Protein AF-A0A9D0YYZ0-F1 (afdb_monomer_lite)

Sequence (118 aa):
MPKSRKKSHVDGLGRFNAIRPAVNVLYSLLWEKVYADYENAILSTLGSFSFDKTNVEPEHAACNAVMGKYMAELYTGTLDIDEMLPTIQEELRVAGYETVMAEAQAQLDAYLAAEAAD

pLDDT: mean 85.6, std 16.47, range [36.03, 98.56]

Secondary structure (DSSP, 8-state):
-------HHHHHHHHHHHHHHHHHHHHHHHHHHHHHHHHT----TTTT----GGGGHHHHHHHHHHHHHHHHHHHHT-S-HHHHHHHHHHHHHHTTHHHHHHHHHHHHHHHHHHHTT-

Structure (mmCIF, N/CA/C/O backbone):
data_AF-A0A9D0YYZ0-F1
#
_entry.id   AF-A0A9D0YYZ0-F1
#
loop_
_atom_site.group_PDB
_atom_site.id
_atom_site.type_symbol
_atom_site.label_atom_id
_atom_site.label_alt_id
_atom_site.label_comp_id
_atom_site.label_asym_id
_atom_site.label_entity_id
_atom_site.label_seq_id
_atom_site.pdbx_PDB_ins_code
_atom_site.Cartn_x
_atom_site.Cartn_y
_atom_site.Cartn_z
_atom_site.occupancy
_atom_site.B_iso_or_equiv
_atom_site.auth_seq_id
_atom_site.auth_comp_id
_atom_site.auth_asym_id
_atom_site.auth_atom_id
_atom_site.pdbx_PDB_model_num
ATOM 1 N N . MET A 1 1 ? 74.240 -20.979 17.192 1.00 37.22 1 MET A N 1
ATOM 2 C CA . MET A 1 1 ? 73.032 -21.509 16.515 1.00 37.22 1 MET A CA 1
ATOM 3 C C . MET A 1 1 ? 72.009 -20.381 16.377 1.00 37.22 1 MET A C 1
ATOM 5 O O . MET A 1 1 ? 71.489 -19.951 17.403 1.00 37.22 1 MET A O 1
ATOM 9 N N . PRO A 1 2 ? 71.781 -19.811 15.179 1.00 36.03 2 PRO A N 1
ATOM 10 C CA . PRO A 1 2 ? 70.866 -18.687 15.010 1.00 36.03 2 PRO A CA 1
ATOM 11 C C . PRO A 1 2 ? 69.414 -19.157 14.839 1.00 36.03 2 PRO A C 1
ATOM 13 O O . PRO A 1 2 ? 69.133 -20.187 14.231 1.00 36.03 2 PRO A O 1
ATOM 16 N N . LYS A 1 3 ? 68.497 -18.375 15.414 1.00 46.62 3 LYS A N 1
ATOM 17 C CA . LYS A 1 3 ? 67.048 -18.595 15.466 1.00 46.62 3 LYS A CA 1
ATOM 18 C C . LYS A 1 3 ? 66.399 -18.235 14.120 1.00 46.62 3 LYS A C 1
ATOM 20 O O . LYS A 1 3 ? 66.388 -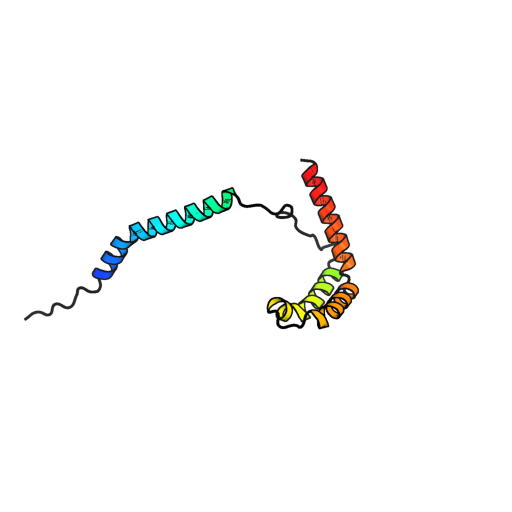17.062 13.757 1.00 46.62 3 LYS A O 1
ATOM 25 N N . SER A 1 4 ? 65.787 -19.187 13.413 1.00 45.97 4 SER A N 1
ATOM 26 C CA . SER A 1 4 ? 64.968 -18.922 12.217 1.00 45.97 4 SER A CA 1
ATOM 27 C C . SER A 1 4 ? 63.476 -18.896 12.569 1.00 45.97 4 SER A C 1
ATOM 29 O O . SER A 1 4 ? 62.738 -19.859 12.390 1.00 45.97 4 SER A O 1
ATOM 31 N N . ARG A 1 5 ? 62.999 -17.758 13.083 1.00 49.12 5 ARG A N 1
ATOM 32 C CA . ARG A 1 5 ? 61.568 -17.511 13.326 1.00 49.12 5 ARG A CA 1
ATOM 33 C C . ARG A 1 5 ? 61.117 -16.262 12.562 1.00 49.12 5 ARG A C 1
ATOM 35 O O . ARG A 1 5 ? 60.917 -15.235 13.189 1.00 49.12 5 ARG A O 1
ATOM 42 N N . LYS A 1 6 ? 60.998 -16.336 11.225 1.00 49.72 6 LYS A N 1
ATOM 43 C CA . LYS A 1 6 ? 60.303 -15.351 10.354 1.00 49.72 6 LYS A CA 1
ATOM 44 C C . LYS A 1 6 ? 59.923 -15.988 8.999 1.00 49.72 6 LYS A C 1
ATOM 46 O O . LYS A 1 6 ? 60.666 -15.846 8.038 1.00 49.72 6 LYS A O 1
ATOM 51 N N . LYS A 1 7 ? 58.797 -16.706 8.905 1.00 49.41 7 LYS A N 1
ATOM 52 C CA . LYS A 1 7 ? 58.203 -17.085 7.597 1.00 49.41 7 LYS A CA 1
ATOM 53 C C . LYS A 1 7 ? 56.681 -16.924 7.504 1.00 49.41 7 LYS A C 1
ATOM 55 O O . LYS A 1 7 ? 56.154 -16.847 6.409 1.00 49.41 7 LYS A O 1
ATOM 60 N N . SER A 1 8 ? 55.975 -16.744 8.619 1.00 52.50 8 SER A N 1
ATOM 61 C CA . SER A 1 8 ? 54.506 -16.722 8.606 1.00 52.50 8 SER A CA 1
ATOM 62 C C . SER A 1 8 ? 53.874 -15.473 7.977 1.00 52.50 8 SER A C 1
ATOM 64 O O . SER A 1 8 ? 52.756 -15.554 7.486 1.00 52.50 8 SER A O 1
ATOM 66 N N . HIS A 1 9 ? 54.556 -14.322 7.968 1.00 45.56 9 HIS A N 1
ATOM 67 C CA . HIS A 1 9 ? 53.962 -13.066 7.483 1.00 45.56 9 HIS A CA 1
ATOM 68 C C . HIS A 1 9 ? 53.957 -12.934 5.945 1.00 45.56 9 HIS A C 1
ATOM 70 O O . HIS A 1 9 ? 53.097 -12.261 5.392 1.00 45.56 9 HIS A O 1
ATOM 76 N N . VAL A 1 10 ? 54.881 -13.604 5.242 1.00 50.56 10 VAL A N 1
ATOM 77 C CA . VAL A 1 10 ? 54.993 -13.558 3.767 1.00 50.56 10 VAL A CA 1
ATOM 78 C C . VAL A 1 10 ? 54.230 -14.690 3.067 1.00 50.56 10 VAL A C 1
ATOM 80 O O . VAL A 1 10 ? 53.815 -14.532 1.920 1.00 50.56 10 VAL A O 1
ATOM 83 N N . ASP A 1 11 ? 53.966 -15.795 3.771 1.00 55.09 11 ASP A N 1
ATOM 84 C CA . ASP A 1 11 ? 53.236 -16.953 3.234 1.00 55.09 11 ASP A CA 1
ATOM 85 C C . ASP A 1 11 ? 51.744 -16.649 2.975 1.00 55.09 11 ASP A C 1
ATOM 87 O O . ASP A 1 11 ? 51.142 -17.197 2.049 1.00 55.09 11 ASP A O 1
ATOM 91 N N . GLY A 1 12 ? 51.141 -15.736 3.748 1.00 57.00 12 GLY A N 1
ATOM 92 C CA . GLY A 1 12 ? 49.745 -15.316 3.569 1.00 57.00 12 GLY A CA 1
ATOM 93 C C . GLY A 1 12 ? 49.515 -14.482 2.303 1.00 57.00 12 GLY A C 1
ATOM 94 O O . GLY A 1 12 ? 48.543 -14.706 1.583 1.00 57.00 12 GLY A O 1
ATOM 95 N N . LEU A 1 13 ? 50.444 -13.574 1.985 1.00 58.00 13 LEU A N 1
ATOM 96 C CA . LEU A 1 13 ? 50.362 -12.718 0.796 1.00 58.00 13 LEU A CA 1
ATOM 97 C C . LEU A 1 13 ? 50.543 -13.531 -0.497 1.00 58.00 13 LEU A C 1
ATOM 99 O O . LEU A 1 13 ? 49.862 -13.279 -1.489 1.00 58.00 13 LEU A O 1
ATOM 103 N N . GLY A 1 14 ? 51.413 -14.547 -0.469 1.00 68.50 14 GLY A N 1
ATOM 104 C CA . GLY A 1 14 ? 51.605 -15.481 -1.582 1.00 68.50 14 GLY A CA 1
ATOM 105 C C . GLY A 1 14 ? 50.364 -16.332 -1.864 1.00 68.50 14 GLY A C 1
ATOM 106 O O . GLY A 1 14 ? 49.961 -16.464 -3.018 1.00 68.50 14 GLY A O 1
ATOM 107 N N . ARG A 1 15 ? 49.700 -16.842 -0.815 1.00 60.97 15 ARG A N 1
ATOM 108 C CA . ARG A 1 15 ? 48.425 -17.572 -0.939 1.00 60.97 15 ARG A CA 1
ATOM 109 C C . ARG A 1 15 ? 47.287 -16.683 -1.443 1.00 60.97 15 ARG A C 1
ATOM 111 O O . ARG A 1 15 ? 46.530 -17.111 -2.307 1.00 60.97 15 ARG A O 1
ATOM 118 N N . PHE A 1 16 ? 47.201 -15.440 -0.970 1.00 62.47 16 PHE A N 1
ATOM 119 C CA . PHE A 1 16 ? 46.219 -14.471 -1.463 1.00 62.47 16 PHE A CA 1
ATOM 120 C C . PHE A 1 16 ? 46.448 -14.130 -2.943 1.00 62.47 16 PHE A C 1
ATOM 122 O O . PHE A 1 16 ? 45.511 -14.155 -3.736 1.00 62.47 16 PHE A O 1
ATOM 129 N N . ASN A 1 17 ? 47.700 -13.893 -3.349 1.00 66.31 17 ASN A N 1
ATOM 130 C CA . ASN A 1 17 ? 48.025 -13.577 -4.740 1.00 66.31 17 ASN A CA 1
ATOM 131 C C . ASN A 1 17 ? 47.812 -14.774 -5.688 1.00 66.31 17 ASN A C 1
ATOM 133 O O . ASN A 1 17 ? 47.471 -14.568 -6.848 1.00 66.31 17 ASN A O 1
ATOM 137 N N . ALA A 1 18 ? 47.963 -16.007 -5.190 1.00 72.88 18 ALA A N 1
ATOM 138 C CA . ALA A 1 18 ? 47.686 -17.234 -5.939 1.00 72.88 18 ALA A CA 1
ATOM 139 C C . ALA A 1 18 ? 46.183 -17.505 -6.134 1.00 72.88 18 ALA A C 1
ATOM 141 O O . ALA A 1 18 ? 45.790 -18.071 -7.148 1.00 72.88 18 ALA A O 1
ATOM 142 N N . ILE A 1 19 ? 45.340 -17.093 -5.182 1.00 71.56 19 ILE A N 1
ATOM 143 C CA . ILE A 1 19 ? 43.879 -17.281 -5.235 1.00 71.56 19 ILE A CA 1
ATOM 144 C C . ILE A 1 19 ? 43.181 -16.099 -5.939 1.00 71.56 19 ILE A C 1
ATOM 146 O O . ILE A 1 19 ? 42.084 -16.251 -6.472 1.00 71.56 19 ILE A O 1
ATOM 150 N N . ARG A 1 20 ? 43.834 -14.932 -6.020 1.00 69.75 20 ARG A N 1
ATOM 151 C CA . ARG A 1 20 ? 43.317 -13.713 -6.666 1.00 69.75 20 ARG A CA 1
ATOM 152 C C . ARG A 1 20 ? 42.774 -13.913 -8.097 1.00 69.75 20 ARG A C 1
ATOM 154 O O . ARG A 1 20 ? 41.703 -13.378 -8.370 1.00 69.75 20 ARG A O 1
ATOM 161 N N . PRO A 1 21 ? 43.411 -14.686 -8.998 1.00 78.00 21 PRO A N 1
ATOM 162 C CA . PRO A 1 21 ? 42.848 -14.961 -10.321 1.00 78.00 21 PRO A CA 1
ATOM 163 C C . PRO A 1 21 ? 41.525 -15.734 -10.249 1.00 78.00 21 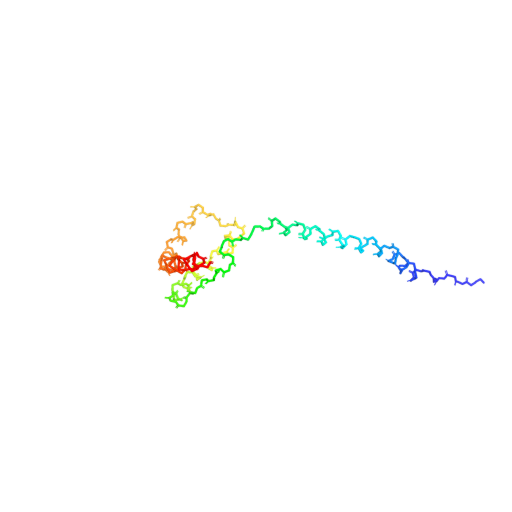PRO A C 1
ATOM 165 O O . PRO A 1 21 ? 40.576 -15.377 -10.936 1.00 78.00 21 PRO A O 1
ATOM 168 N N . ALA A 1 22 ? 41.435 -16.743 -9.377 1.00 75.94 22 ALA A N 1
ATOM 169 C CA . ALA A 1 22 ? 40.219 -17.536 -9.194 1.00 75.94 22 ALA A CA 1
ATOM 170 C C . ALA A 1 22 ? 39.078 -16.709 -8.580 1.00 75.94 22 ALA A C 1
ATOM 172 O O . ALA A 1 22 ? 37.927 -16.858 -8.977 1.00 75.94 22 ALA A O 1
ATOM 173 N N . VAL A 1 23 ? 39.397 -15.795 -7.659 1.00 74.06 23 VAL A N 1
ATOM 174 C CA . VAL A 1 23 ? 38.428 -14.844 -7.090 1.00 74.06 23 VAL A CA 1
ATOM 175 C C . VAL A 1 23 ? 37.925 -13.866 -8.153 1.00 74.06 23 VAL A C 1
ATOM 177 O O . VAL A 1 23 ? 36.725 -13.634 -8.229 1.00 74.06 23 VAL A O 1
ATOM 180 N N . ASN A 1 24 ? 38.798 -13.345 -9.020 1.00 76.00 24 ASN A N 1
ATOM 181 C CA . ASN A 1 24 ? 38.383 -12.465 -10.119 1.00 76.00 24 ASN A CA 1
ATOM 182 C C . ASN A 1 24 ? 37.472 -13.180 -11.129 1.00 76.00 24 ASN A C 1
ATOM 184 O O . ASN A 1 24 ? 36.503 -12.585 -11.590 1.00 76.00 24 ASN A O 1
ATOM 188 N N . VAL A 1 25 ? 37.752 -14.451 -11.434 1.00 80.31 25 VAL A N 1
ATOM 189 C CA . VAL A 1 25 ? 36.880 -15.289 -12.274 1.00 80.31 25 VAL A CA 1
ATOM 190 C C . VAL A 1 25 ? 35.543 -15.551 -11.580 1.00 80.31 25 VAL A C 1
ATOM 192 O O . VAL A 1 25 ? 34.501 -15.432 -12.208 1.00 80.31 25 VAL A O 1
ATOM 195 N N . LEU A 1 26 ? 35.533 -15.837 -10.274 1.00 78.69 26 LEU A N 1
ATOM 196 C CA . LEU A 1 26 ? 34.285 -15.995 -9.519 1.00 78.69 26 LEU A CA 1
ATOM 197 C C . LEU A 1 26 ? 33.441 -14.710 -9.540 1.00 78.69 26 LEU A C 1
ATOM 199 O O . LEU A 1 26 ? 32.228 -14.782 -9.720 1.00 78.69 26 LEU A O 1
ATOM 203 N N . TYR A 1 27 ? 34.075 -13.543 -9.394 1.00 74.81 27 TYR A N 1
ATOM 204 C CA . TYR A 1 27 ? 33.398 -12.254 -9.532 1.00 74.81 27 TYR A CA 1
ATOM 205 C C . TYR A 1 27 ? 32.858 -12.040 -10.950 1.00 74.81 27 TYR A C 1
ATOM 207 O O . TYR A 1 27 ? 31.730 -11.574 -11.077 1.00 74.81 27 TYR A O 1
ATOM 215 N N . SER A 1 28 ? 33.603 -12.387 -12.008 1.00 79.50 28 SER A N 1
ATOM 216 C CA . SER A 1 28 ? 33.099 -12.234 -13.383 1.00 79.50 28 SER A CA 1
ATOM 217 C C . SER A 1 28 ? 31.917 -13.162 -13.660 1.00 79.50 28 SER A C 1
ATOM 219 O O . SER A 1 28 ? 30.905 -12.696 -14.166 1.00 79.50 28 SER A O 1
ATOM 221 N N . LEU A 1 29 ? 31.992 -14.428 -13.236 1.00 84.69 29 LEU A N 1
ATOM 222 C CA . LEU A 1 29 ? 30.909 -15.408 -13.375 1.00 84.69 29 LEU A CA 1
ATOM 223 C C . LEU A 1 29 ? 29.652 -14.998 -12.597 1.00 84.69 29 LEU A C 1
ATOM 225 O O . LEU A 1 29 ? 28.533 -15.227 -13.054 1.00 84.69 29 LEU A O 1
ATOM 229 N N . LEU A 1 30 ? 29.820 -14.373 -11.426 1.00 88.00 30 LEU A N 1
ATOM 230 C CA . LEU A 1 30 ? 28.702 -13.814 -10.669 1.00 88.00 30 LEU A CA 1
ATOM 231 C C . LEU A 1 30 ? 28.000 -12.708 -11.466 1.00 88.00 30 LEU A C 1
ATOM 233 O O . LEU A 1 30 ? 26.775 -12.706 -11.546 1.00 88.00 30 LEU A O 1
ATOM 237 N N . TRP A 1 31 ? 28.761 -11.795 -12.073 1.00 86.00 31 TRP A N 1
ATOM 238 C CA . TRP A 1 31 ? 28.195 -10.716 -12.881 1.00 86.00 31 TRP A CA 1
ATOM 239 C C . TRP A 1 31 ? 27.581 -11.218 -14.187 1.00 86.00 31 TRP A C 1
ATOM 241 O O . TRP A 1 31 ? 26.496 -10.770 -14.534 1.00 86.00 31 TRP A O 1
ATOM 251 N N . GLU A 1 32 ? 28.206 -12.178 -14.870 1.00 89.56 32 GLU A N 1
ATOM 252 C CA . GLU A 1 32 ? 27.628 -12.846 -16.045 1.00 89.56 32 GLU A CA 1
ATOM 253 C C . GLU A 1 32 ? 26.264 -13.461 -15.717 1.00 89.56 32 GLU A C 1
ATOM 255 O O . GLU A 1 32 ? 25.311 -13.267 -16.468 1.00 89.56 32 GLU A O 1
ATOM 260 N N . LYS A 1 33 ? 26.138 -14.123 -14.559 1.00 86.25 33 LYS A N 1
ATOM 261 C CA . LYS A 1 33 ? 24.857 -14.668 -14.098 1.00 86.25 33 LYS A CA 1
ATOM 262 C C . LYS A 1 33 ? 23.823 -13.569 -13.826 1.00 86.25 33 LYS A C 1
ATOM 264 O O . LYS A 1 33 ? 22.692 -13.687 -14.276 1.00 86.25 33 LYS A O 1
ATOM 269 N N . VAL A 1 34 ? 24.209 -12.500 -13.126 1.00 86.50 34 VAL A N 1
ATOM 270 C CA . VAL A 1 34 ? 23.317 -11.360 -12.841 1.00 86.50 34 VAL A CA 1
ATOM 271 C C . VAL A 1 34 ? 22.822 -10.703 -14.135 1.00 86.50 34 VAL A C 1
ATOM 273 O O . VAL A 1 34 ? 21.641 -10.391 -14.242 1.00 86.50 34 VAL A O 1
ATOM 276 N N . TYR A 1 35 ? 23.695 -10.519 -15.129 1.00 86.62 35 TYR A N 1
ATOM 277 C CA . TYR A 1 35 ? 23.303 -9.946 -16.420 1.00 86.62 35 TYR A CA 1
ATOM 278 C C . TYR A 1 35 ? 22.425 -10.895 -17.241 1.00 86.62 35 TYR A C 1
ATOM 280 O O . TYR A 1 35 ? 21.458 -10.436 -17.843 1.00 86.62 35 TYR A O 1
ATOM 288 N N . ALA A 1 36 ? 22.702 -12.202 -17.218 1.00 88.38 36 ALA A N 1
ATOM 289 C CA . ALA A 1 36 ? 21.845 -13.202 -17.855 1.00 88.38 36 ALA A CA 1
ATOM 290 C C . ALA A 1 36 ? 20.437 -13.249 -17.226 1.00 88.38 36 ALA A C 1
ATOM 292 O O . ALA A 1 36 ? 19.447 -13.406 -17.941 1.00 88.38 36 ALA A O 1
ATOM 293 N N . AS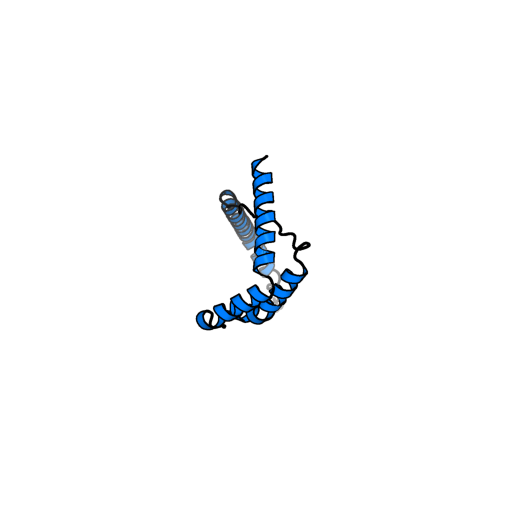P A 1 37 ? 20.327 -13.050 -15.907 1.00 84.44 37 ASP A N 1
ATOM 294 C CA . ASP A 1 37 ? 19.037 -12.957 -15.210 1.00 84.44 37 ASP A CA 1
ATOM 295 C C . ASP A 1 37 ? 18.246 -11.688 -15.628 1.00 84.44 37 ASP A C 1
ATOM 297 O O . ASP A 1 37 ? 17.014 -11.706 -15.613 1.00 84.44 37 ASP A O 1
ATOM 301 N N . TYR A 1 38 ? 18.913 -10.605 -16.069 1.00 85.62 38 TYR A N 1
ATOM 302 C CA . TYR A 1 38 ? 18.243 -9.391 -16.569 1.00 85.62 38 TYR A CA 1
ATOM 303 C C . TYR A 1 38 ? 17.654 -9.526 -17.971 1.00 85.62 38 TYR A C 1
ATOM 305 O O . TYR A 1 38 ? 16.645 -8.880 -18.249 1.00 85.62 38 TYR A O 1
ATOM 313 N N . GLU A 1 39 ? 18.234 -10.353 -18.847 1.00 85.12 39 GLU A N 1
ATOM 314 C CA . GLU A 1 39 ? 17.721 -10.528 -20.219 1.00 85.12 39 GLU A CA 1
ATOM 315 C C . GLU A 1 39 ? 16.261 -11.004 -20.238 1.00 85.12 39 GLU A C 1
ATOM 317 O O . GLU A 1 39 ? 15.514 -10.688 -21.160 1.00 85.12 39 GLU A O 1
ATOM 322 N N . ASN A 1 40 ? 15.848 -11.727 -19.195 1.00 82.25 40 ASN A N 1
ATOM 323 C CA . ASN A 1 40 ? 14.501 -12.273 -19.045 1.00 82.25 40 ASN A CA 1
ATOM 324 C C . ASN A 1 40 ? 13.721 -11.617 -17.895 1.00 82.25 40 ASN A C 1
ATOM 326 O O . ASN A 1 40 ? 12.682 -12.137 -17.481 1.00 82.25 40 ASN A O 1
ATOM 330 N N . ALA A 1 41 ? 14.219 -10.506 -17.345 1.00 84.62 41 ALA A N 1
ATOM 331 C CA . ALA A 1 41 ? 13.548 -9.821 -16.254 1.00 84.62 41 ALA A CA 1
ATOM 332 C C . ALA A 1 41 ? 12.226 -9.224 -16.747 1.00 84.62 41 ALA A C 1
ATOM 334 O O . ALA A 1 41 ? 12.188 -8.352 -17.614 1.00 84.62 41 ALA A O 1
ATOM 335 N N . ILE A 1 42 ? 11.128 -9.693 -16.162 1.00 84.81 42 ILE A N 1
ATOM 336 C CA . ILE A 1 42 ? 9.802 -9.144 -16.419 1.00 84.81 42 ILE A CA 1
ATOM 337 C C . ILE A 1 42 ? 9.626 -7.939 -15.500 1.00 84.81 42 ILE A C 1
ATOM 339 O O . ILE A 1 42 ? 9.566 -8.078 -14.277 1.00 84.81 42 ILE A O 1
ATOM 343 N N . LEU A 1 43 ? 9.548 -6.751 -16.094 1.00 83.69 43 LEU A N 1
ATOM 344 C CA . LEU A 1 43 ? 9.167 -5.545 -15.372 1.00 83.69 43 LEU A CA 1
ATOM 345 C C . LEU A 1 43 ? 7.668 -5.588 -15.071 1.00 83.69 43 LEU A C 1
ATOM 347 O O . LEU A 1 43 ? 6.858 -5.964 -15.918 1.00 83.69 43 LEU A O 1
ATOM 351 N N . SER A 1 44 ? 7.298 -5.190 -13.854 1.00 88.12 44 SER A N 1
ATOM 352 C CA . SER A 1 44 ? 5.892 -4.985 -13.509 1.00 88.12 44 SER A CA 1
ATOM 353 C C . SER A 1 44 ? 5.296 -3.907 -14.410 1.00 88.12 44 SER A C 1
ATOM 355 O O . SER A 1 44 ? 5.889 -2.839 -14.558 1.00 88.12 44 SER A O 1
ATOM 357 N N . THR A 1 45 ? 4.094 -4.148 -14.938 1.00 85.75 45 THR A N 1
ATOM 358 C CA . THR A 1 45 ? 3.325 -3.160 -15.715 1.00 85.75 45 THR A CA 1
ATOM 359 C C . THR A 1 45 ? 3.109 -1.858 -14.940 1.00 85.75 45 THR A C 1
ATOM 361 O O . THR A 1 45 ? 3.013 -0.794 -15.535 1.00 85.75 45 THR A O 1
ATOM 364 N N . LEU A 1 46 ? 3.076 -1.929 -13.606 1.00 88.69 46 LEU A N 1
ATOM 365 C CA . LEU A 1 46 ? 2.887 -0.777 -12.721 1.00 88.69 46 LEU A CA 1
ATOM 366 C C . LEU A 1 46 ? 4.187 -0.341 -12.032 1.00 88.69 46 LEU A C 1
ATOM 368 O O . LEU A 1 46 ? 4.145 0.368 -11.033 1.00 88.69 46 LEU A O 1
ATOM 372 N N . GLY A 1 47 ? 5.351 -0.782 -12.521 1.00 82.94 47 GLY A N 1
ATOM 373 C CA . GLY A 1 47 ? 6.641 -0.570 -11.853 1.00 82.94 47 GLY A CA 1
ATOM 374 C C . GLY A 1 47 ? 7.048 0.899 -11.680 1.00 82.94 47 GLY A C 1
ATOM 375 O O . GLY A 1 47 ? 7.838 1.200 -10.789 1.00 82.94 47 GLY A O 1
ATOM 376 N N . SER A 1 48 ? 6.498 1.802 -12.495 1.00 87.50 48 SER A N 1
ATOM 377 C CA . SER A 1 48 ? 6.746 3.249 -12.428 1.00 87.50 48 SER A CA 1
ATOM 378 C C . SER A 1 48 ? 5.571 4.051 -11.862 1.00 87.50 48 SER A C 1
ATOM 380 O O . SER A 1 48 ? 5.693 5.263 -11.687 1.00 87.50 48 SER A O 1
ATOM 382 N N . PHE A 1 49 ? 4.452 3.399 -11.542 1.00 94.25 49 PHE A N 1
ATOM 383 C CA . PHE A 1 49 ? 3.306 4.059 -10.929 1.00 94.25 49 PHE A CA 1
ATOM 384 C C . PHE A 1 49 ? 3.606 4.405 -9.464 1.00 94.25 49 PHE A C 1
ATOM 386 O O . PHE A 1 49 ? 4.091 3.573 -8.697 1.00 94.25 49 PHE A O 1
ATOM 393 N N . SER A 1 50 ? 3.271 5.631 -9.062 1.00 95.00 50 SER A N 1
ATOM 394 C CA . SER A 1 50 ? 3.336 6.083 -7.673 1.00 95.00 50 SER A CA 1
ATOM 395 C C . SER A 1 50 ? 2.013 6.728 -7.301 1.00 95.00 50 SER A C 1
ATOM 397 O O . SER A 1 50 ? 1.599 7.699 -7.927 1.00 95.00 50 SER A O 1
ATOM 399 N N . PHE A 1 51 ? 1.382 6.208 -6.255 1.00 96.31 51 PHE A N 1
ATOM 400 C CA . PHE A 1 51 ? 0.135 6.745 -5.733 1.00 96.31 51 PHE A CA 1
ATOM 401 C C . PHE A 1 51 ? 0.348 8.120 -5.080 1.00 96.31 51 PHE A C 1
ATOM 403 O O . PHE A 1 51 ? 1.198 8.262 -4.195 1.00 96.31 51 PHE A O 1
ATOM 410 N N . ASP A 1 52 ? -0.438 9.118 -5.486 1.00 97.69 52 ASP A N 1
ATOM 411 C CA . ASP A 1 52 ? -0.520 10.421 -4.828 1.00 97.69 52 ASP A CA 1
ATOM 412 C C . ASP A 1 52 ? -1.660 10.426 -3.805 1.00 97.69 52 ASP A C 1
ATOM 414 O O . ASP A 1 52 ? -2.841 10.541 -4.120 1.00 97.69 52 ASP A O 1
ATOM 418 N N . LYS A 1 53 ? -1.292 10.342 -2.535 1.00 96.88 53 LYS A N 1
ATOM 419 C CA . LYS A 1 53 ? -2.237 10.323 -1.417 1.00 96.88 53 LYS A CA 1
ATOM 420 C C . LYS A 1 53 ? -2.758 11.703 -1.005 1.00 96.88 53 LYS A C 1
ATOM 422 O O . LYS A 1 53 ? -3.562 11.764 -0.083 1.00 96.88 53 LYS A O 1
ATOM 427 N N . THR A 1 54 ? -2.337 12.798 -1.643 1.00 98.19 54 THR A N 1
ATOM 428 C CA . THR A 1 54 ? -2.667 14.171 -1.208 1.00 98.19 54 THR A CA 1
ATOM 429 C C . THR A 1 54 ? -4.176 14.395 -1.037 1.00 98.19 54 THR A C 1
ATOM 431 O O . THR A 1 54 ? -4.596 15.040 -0.076 1.00 98.19 54 THR A O 1
ATOM 434 N N . ASN A 1 55 ? -4.999 13.813 -1.917 1.00 97.81 55 ASN A N 1
ATOM 435 C CA . ASN A 1 55 ? -6.463 13.943 -1.884 1.00 97.81 55 ASN A CA 1
ATOM 436 C C . ASN A 1 55 ? -7.144 13.123 -0.776 1.00 97.81 55 ASN A C 1
ATOM 438 O O . ASN A 1 55 ? -8.296 13.390 -0.446 1.00 97.81 55 ASN A O 1
ATOM 442 N N . VAL A 1 56 ? -6.445 12.138 -0.210 1.00 98.38 56 VAL A N 1
ATOM 443 C CA . VAL A 1 56 ? -6.966 11.186 0.786 1.00 98.38 56 VAL A CA 1
ATOM 444 C C . VAL A 1 56 ? -6.035 11.059 1.994 1.00 98.38 56 VAL A C 1
ATOM 446 O O . VAL A 1 56 ? -5.997 10.031 2.668 1.00 98.38 56 VAL A O 1
ATOM 449 N N . GLU A 1 57 ? -5.222 12.085 2.262 1.00 98.25 57 GLU A N 1
ATOM 450 C CA . GLU A 1 57 ? -4.222 12.056 3.333 1.00 98.25 57 GLU A CA 1
ATOM 451 C C . GLU A 1 57 ? -4.842 11.746 4.715 1.00 98.25 57 GLU A C 1
ATOM 453 O O . GLU A 1 57 ? -4.244 10.947 5.443 1.00 98.25 57 GLU A O 1
ATOM 458 N N . PRO A 1 58 ? -6.026 12.283 5.094 1.00 98.44 58 PRO A N 1
ATOM 459 C CA . PRO A 1 58 ? -6.674 11.939 6.361 1.00 98.44 58 PRO A CA 1
ATOM 460 C C . PRO A 1 58 ? -7.042 10.452 6.476 1.00 98.44 58 PRO A C 1
ATOM 462 O O . PRO A 1 58 ? -6.700 9.810 7.472 1.00 98.44 58 PRO A O 1
ATOM 465 N N . GLU A 1 59 ? -7.701 9.891 5.463 1.00 98.56 59 GLU A N 1
ATOM 466 C CA . GLU A 1 59 ? -8.116 8.486 5.409 1.00 98.56 59 GLU A CA 1
ATOM 467 C C . GLU A 1 59 ? -6.898 7.562 5.353 1.00 98.56 59 GLU A C 1
ATOM 469 O O . GLU A 1 59 ? -6.820 6.565 6.072 1.00 98.56 59 GLU A O 1
ATOM 474 N N . HIS A 1 60 ? -5.890 7.924 4.560 1.00 98.31 60 HIS A N 1
ATOM 475 C CA . HIS A 1 60 ? -4.634 7.191 4.467 1.00 98.31 60 HIS A CA 1
ATOM 476 C C . HIS A 1 60 ? -3.886 7.173 5.811 1.00 98.31 60 HIS A C 1
ATOM 478 O O . HIS A 1 60 ? -3.374 6.130 6.229 1.00 98.31 60 HIS A O 1
ATOM 484 N N . ALA A 1 61 ? -3.837 8.299 6.529 1.00 98.38 61 ALA A N 1
ATOM 485 C CA . ALA A 1 61 ? -3.248 8.358 7.866 1.00 98.38 61 ALA A CA 1
ATOM 486 C C . ALA A 1 61 ? -4.021 7.489 8.873 1.00 98.38 61 ALA A C 1
ATOM 488 O O . ALA A 1 61 ? -3.400 6.764 9.656 1.00 98.38 61 ALA A O 1
ATOM 489 N N . ALA A 1 62 ? -5.357 7.507 8.828 1.00 98.50 62 ALA A N 1
ATOM 490 C CA . ALA A 1 62 ? -6.197 6.663 9.675 1.00 98.50 62 ALA A CA 1
ATOM 491 C C . ALA A 1 62 ? -6.000 5.164 9.376 1.00 98.50 62 ALA A C 1
ATOM 493 O O . ALA A 1 62 ? -5.809 4.372 10.302 1.00 98.50 62 ALA A O 1
ATOM 494 N N . CYS A 1 63 ? -5.950 4.776 8.099 1.00 98.38 63 CYS A N 1
ATOM 495 C CA . CYS A 1 63 ? -5.674 3.400 7.678 1.00 98.38 63 CYS A CA 1
ATOM 496 C C . CYS A 1 63 ? -4.286 2.930 8.139 1.00 98.38 63 CYS A C 1
ATOM 498 O O . CYS A 1 63 ? -4.144 1.813 8.639 1.00 98.38 63 CYS A O 1
ATOM 500 N N . ASN A 1 64 ? -3.266 3.790 8.048 1.00 97.94 64 ASN A N 1
ATOM 501 C CA . ASN A 1 64 ? -1.930 3.479 8.563 1.00 97.94 64 ASN A CA 1
ATOM 502 C C . ASN A 1 64 ? -1.918 3.275 10.079 1.00 97.94 64 ASN A C 1
ATOM 504 O O . ASN A 1 64 ? -1.218 2.390 10.568 1.00 97.94 64 ASN A O 1
ATOM 508 N N . ALA A 1 65 ? -2.701 4.054 10.829 1.00 98.44 65 ALA A N 1
ATOM 509 C CA . ALA A 1 65 ? -2.822 3.868 12.271 1.00 98.44 65 ALA A CA 1
ATOM 510 C C . ALA A 1 65 ? -3.466 2.516 12.624 1.00 98.44 65 ALA A C 1
ATOM 512 O O . ALA A 1 65 ? -3.011 1.860 13.560 1.00 98.44 65 ALA A O 1
ATOM 513 N N . VAL A 1 66 ? -4.477 2.074 11.864 1.00 98.12 66 VAL A N 1
ATOM 514 C CA . VAL A 1 66 ? -5.078 0.735 12.008 1.00 98.12 66 VAL A CA 1
ATOM 515 C C . VAL A 1 66 ? -4.050 -0.352 11.696 1.00 98.12 66 VAL A C 1
ATOM 517 O O . VAL A 1 66 ? -3.782 -1.197 12.549 1.00 98.12 66 VAL A O 1
ATOM 520 N N . MET A 1 67 ? -3.403 -0.300 10.526 1.00 97.38 67 MET A N 1
ATOM 521 C CA . MET A 1 67 ? -2.397 -1.298 10.138 1.00 97.38 67 MET A CA 1
ATOM 522 C C . MET A 1 67 ? -1.213 -1.349 11.103 1.00 97.38 67 MET A C 1
ATOM 524 O O . MET A 1 67 ? -0.684 -2.429 11.366 1.00 97.38 67 MET A O 1
ATOM 528 N N . GLY A 1 68 ? -0.828 -0.213 11.687 1.00 97.88 68 GLY A N 1
ATOM 529 C CA . GLY A 1 68 ? 0.231 -0.132 12.690 1.00 97.88 68 GLY A CA 1
ATOM 530 C C . GLY A 1 68 ? -0.019 -0.993 13.933 1.00 97.88 68 GLY A C 1
ATOM 531 O O . GLY A 1 68 ? 0.945 -1.434 14.554 1.00 97.88 68 GLY A O 1
ATOM 532 N N . LYS A 1 69 ? -1.282 -1.293 14.270 1.00 97.12 69 LYS A N 1
ATOM 533 C CA . LYS A 1 69 ? -1.632 -2.189 15.386 1.00 97.12 69 LYS A CA 1
ATOM 534 C C . LYS A 1 69 ? -1.301 -3.654 15.093 1.00 97.12 69 LYS A C 1
ATOM 536 O O . LYS A 1 69 ? -0.949 -4.381 16.011 1.00 97.12 69 LYS A O 1
ATOM 541 N N . TYR A 1 70 ? -1.421 -4.075 13.832 1.00 96.94 70 TYR A N 1
ATOM 542 C CA . TYR A 1 70 ? -1.407 -5.492 13.441 1.00 96.94 70 TYR A CA 1
ATOM 543 C C . TYR A 1 70 ? -0.182 -5.894 12.618 1.00 96.94 70 TYR A C 1
ATOM 545 O O . TYR A 1 70 ? 0.124 -7.080 12.508 1.00 96.94 70 TYR A O 1
ATOM 553 N N . MET A 1 71 ? 0.532 -4.928 12.030 1.00 95.31 71 MET A N 1
ATOM 554 C CA . MET A 1 71 ? 1.584 -5.194 11.044 1.00 95.31 71 MET A CA 1
ATOM 555 C C . MET A 1 71 ? 2.662 -6.150 11.545 1.00 95.31 71 MET A C 1
ATOM 557 O O . MET A 1 71 ? 3.053 -7.045 10.805 1.00 95.31 71 MET A O 1
ATOM 561 N N . ALA A 1 72 ? 3.140 -5.975 12.780 1.00 96.69 72 ALA A N 1
ATOM 562 C CA . ALA A 1 72 ? 4.201 -6.820 13.320 1.00 96.69 72 ALA A CA 1
ATOM 563 C C . ALA A 1 72 ? 3.795 -8.300 13.307 1.00 96.69 72 ALA A C 1
ATOM 565 O O . ALA A 1 72 ? 4.528 -9.128 12.776 1.00 96.69 72 ALA A O 1
ATOM 566 N N . GLU A 1 73 ? 2.604 -8.605 13.818 1.00 96.75 73 GLU A N 1
ATOM 567 C CA . GLU A 1 73 ? 2.117 -9.976 13.943 1.00 96.75 73 GLU A CA 1
ATOM 568 C C . GLU A 1 73 ? 1.682 -10.573 12.597 1.00 96.75 73 GLU A C 1
ATOM 570 O O . GLU A 1 73 ? 1.877 -11.769 12.369 1.00 96.75 73 GLU A O 1
ATOM 575 N N . LEU A 1 74 ? 1.157 -9.746 11.681 1.00 95.25 74 LEU A N 1
ATOM 576 C CA . LEU A 1 74 ? 0.870 -10.137 10.296 1.00 95.25 74 LEU A CA 1
ATOM 577 C C . LEU A 1 74 ? 2.152 -10.498 9.532 1.00 95.25 74 LEU A C 1
ATOM 579 O O . LEU A 1 74 ? 2.181 -11.505 8.829 1.00 95.25 74 LEU A O 1
ATOM 583 N N . TYR A 1 75 ? 3.227 -9.716 9.686 1.00 93.88 75 TYR A N 1
ATOM 584 C CA . TYR A 1 75 ? 4.501 -9.986 9.014 1.00 93.88 75 TYR A CA 1
ATOM 585 C C . TYR A 1 75 ? 5.204 -11.231 9.546 1.00 93.88 75 TYR A C 1
ATOM 587 O O . TYR A 1 75 ? 5.864 -11.935 8.782 1.00 93.88 75 TYR A O 1
ATOM 595 N N . THR A 1 76 ? 5.090 -11.503 10.845 1.00 96.38 76 THR A N 1
ATOM 596 C CA . THR A 1 76 ? 5.700 -12.687 11.462 1.00 96.38 76 THR A CA 1
ATOM 597 C C . THR A 1 76 ? 4.806 -13.921 11.411 1.00 96.38 76 THR A C 1
ATOM 599 O O . THR A 1 76 ? 5.273 -15.005 11.753 1.00 96.38 76 THR A O 1
ATOM 602 N N . GLY A 1 77 ? 3.544 -13.774 10.998 1.00 94.75 77 GLY A N 1
ATOM 603 C CA . GLY A 1 77 ? 2.557 -14.854 10.972 1.00 94.75 77 GLY A CA 1
ATOM 604 C C . GLY A 1 77 ? 2.171 -15.360 12.365 1.00 94.75 77 GLY A C 1
ATOM 605 O O . GLY A 1 77 ? 1.853 -16.535 12.519 1.00 94.75 77 GLY A O 1
ATOM 606 N N . THR A 1 78 ? 2.262 -14.510 13.391 1.00 95.75 78 THR A N 1
ATOM 607 C CA . THR A 1 78 ? 1.946 -14.874 14.787 1.00 95.75 78 THR A CA 1
ATOM 608 C C . THR A 1 78 ? 0.505 -14.559 15.182 1.00 95.75 78 THR A C 1
ATOM 610 O O . THR A 1 78 ? 0.046 -15.046 16.210 1.00 95.75 78 THR A O 1
ATOM 613 N N . LEU A 1 79 ? -0.186 -13.746 14.382 1.00 95.06 79 LEU A N 1
ATOM 614 C CA . LEU A 1 79 ? -1.611 -13.452 14.514 1.00 95.06 79 LEU A CA 1
ATOM 615 C C . LEU A 1 79 ? -2.431 -14.598 13.903 1.00 95.06 79 LEU A C 1
ATOM 617 O O . LEU A 1 79 ? -2.131 -15.029 12.788 1.00 95.06 79 LEU A O 1
ATOM 621 N N . ASP A 1 80 ? -3.491 -15.044 14.583 1.00 96.12 80 ASP A N 1
ATOM 622 C CA . ASP A 1 80 ? -4.506 -15.891 13.948 1.00 96.12 80 ASP A CA 1
ATOM 623 C C . ASP A 1 80 ? -5.308 -15.050 12.947 1.00 96.12 80 ASP A C 1
ATOM 625 O O . ASP A 1 80 ? -6.105 -14.182 13.316 1.00 96.12 80 ASP A O 1
ATOM 629 N N . ILE A 1 81 ? -5.043 -15.268 11.660 1.00 94.56 81 ILE A N 1
ATOM 630 C CA . ILE A 1 81 ? -5.652 -14.475 10.597 1.00 94.56 81 ILE A CA 1
ATOM 631 C C . ILE A 1 81 ? -7.136 -14.793 10.413 1.00 94.56 81 ILE A C 1
ATOM 633 O O . ILE A 1 81 ? -7.895 -13.883 10.084 1.00 94.56 81 ILE A O 1
ATOM 637 N N . ASP A 1 82 ? -7.567 -16.032 10.656 1.00 95.69 82 ASP A N 1
ATOM 638 C CA . ASP A 1 82 ? -8.957 -16.438 10.436 1.00 95.69 82 ASP A CA 1
ATOM 639 C C . ASP A 1 82 ? -9.878 -15.769 11.465 1.00 95.69 82 ASP A C 1
ATOM 641 O O . ASP A 1 82 ? -10.992 -15.352 11.135 1.00 95.69 82 ASP A O 1
ATOM 645 N N . GLU A 1 83 ? -9.391 -15.588 12.696 1.00 95.56 83 GLU A N 1
ATOM 646 C CA . GLU A 1 83 ? -10.115 -14.875 13.752 1.00 95.56 83 GLU A CA 1
ATOM 647 C C . GLU A 1 83 ? -10.067 -13.348 13.582 1.00 95.56 83 GLU A C 1
ATOM 649 O O . GLU A 1 83 ? -11.061 -12.653 13.816 1.00 95.56 83 GLU A O 1
ATOM 654 N N . MET A 1 84 ? -8.916 -12.802 13.179 1.00 96.06 84 MET A N 1
ATOM 655 C CA . MET A 1 84 ? -8.669 -11.358 13.251 1.00 96.06 84 MET A CA 1
ATOM 656 C C . MET A 1 84 ? -8.973 -10.596 11.962 1.00 96.06 84 MET A C 1
ATOM 658 O O . MET A 1 84 ? -9.263 -9.397 12.030 1.00 96.06 84 MET A O 1
ATOM 662 N N . LEU A 1 85 ? -8.954 -11.250 10.797 1.00 96.00 85 LEU A N 1
ATOM 663 C CA . LEU A 1 85 ? -9.191 -10.594 9.508 1.00 96.00 85 LEU A CA 1
ATOM 664 C C . LEU A 1 85 ? -10.519 -9.812 9.450 1.00 96.00 85 LEU A C 1
ATOM 666 O O . LEU A 1 85 ? -10.474 -8.666 8.997 1.00 96.00 85 LEU A O 1
ATOM 670 N N . PRO A 1 86 ? -11.669 -10.323 9.946 1.00 97.75 86 PRO A N 1
ATOM 671 C CA . PRO A 1 86 ? -12.921 -9.562 9.935 1.00 97.75 86 PRO A CA 1
ATOM 672 C C . PRO A 1 86 ? -12.838 -8.259 10.742 1.00 97.75 86 PRO A C 1
ATOM 674 O O . PRO A 1 86 ? -13.353 -7.226 10.318 1.00 97.75 86 PRO A O 1
ATOM 677 N N . THR A 1 87 ? -12.147 -8.291 11.885 1.00 97.50 87 THR A N 1
ATOM 678 C CA . THR A 1 87 ? -11.942 -7.113 12.740 1.00 97.50 87 THR A CA 1
ATOM 679 C C . THR A 1 87 ? -11.061 -6.082 12.042 1.00 97.50 87 THR A C 1
ATOM 681 O O . THR A 1 87 ? -11.411 -4.905 11.990 1.00 97.50 87 THR A O 1
ATOM 684 N N . ILE A 1 88 ? -9.947 -6.523 11.450 1.00 97.56 88 ILE A N 1
ATOM 685 C CA . ILE A 1 88 ? -9.017 -5.644 10.729 1.00 97.56 88 ILE A CA 1
ATOM 686 C C . ILE A 1 88 ? -9.720 -4.987 9.533 1.00 97.56 88 ILE A C 1
ATOM 688 O O . ILE A 1 88 ? -9.572 -3.785 9.319 1.00 97.56 88 ILE A O 1
ATOM 692 N N . GLN A 1 89 ? -10.512 -5.751 8.774 1.00 97.69 89 GLN A N 1
ATOM 693 C CA . GLN A 1 89 ? -11.274 -5.235 7.634 1.00 97.69 89 GLN A CA 1
ATOM 694 C C . GLN A 1 89 ? -12.285 -4.163 8.049 1.00 97.69 89 GLN A C 1
ATOM 696 O O . GLN A 1 89 ? -12.354 -3.122 7.397 1.00 97.69 89 GLN A O 1
ATOM 701 N N . GLU A 1 90 ? -13.033 -4.372 9.135 1.00 98.44 90 GLU A N 1
ATOM 702 C CA . GLU A 1 90 ? -13.988 -3.366 9.608 1.00 98.44 90 GLU A CA 1
ATOM 703 C C . GLU A 1 90 ? -13.283 -2.110 10.134 1.00 98.44 90 GLU A C 1
ATOM 705 O O . GLU A 1 90 ? -13.700 -0.998 9.807 1.00 98.44 90 GLU A O 1
ATOM 710 N N . GLU A 1 91 ? -12.180 -2.252 10.878 1.00 98.50 91 GLU A N 1
ATOM 711 C CA . GLU A 1 91 ? -11.388 -1.097 11.322 1.00 98.50 91 GLU A CA 1
ATOM 712 C C . GLU A 1 91 ? -10.848 -0.283 10.137 1.00 98.50 91 GLU A C 1
ATOM 714 O O . GLU A 1 91 ? -10.918 0.948 10.154 1.00 98.50 91 GLU A O 1
ATOM 719 N N . LEU A 1 92 ? -10.356 -0.949 9.087 1.00 98.50 92 LEU A N 1
ATOM 720 C CA . LEU A 1 92 ? -9.898 -0.297 7.858 1.00 98.50 92 LEU A CA 1
ATOM 721 C C . LEU A 1 92 ? -11.044 0.395 7.116 1.00 98.50 92 LEU A C 1
ATOM 723 O O . LEU A 1 92 ? -10.891 1.531 6.663 1.00 98.50 92 LEU A O 1
ATOM 727 N N . ARG A 1 93 ? -12.207 -0.253 7.013 1.00 98.19 93 ARG A N 1
ATOM 728 C CA . ARG A 1 93 ? -13.389 0.325 6.364 1.00 98.19 93 ARG A CA 1
ATOM 729 C C . ARG A 1 93 ? -13.850 1.592 7.087 1.00 98.19 93 ARG A C 1
ATOM 731 O O . ARG A 1 93 ? -14.075 2.611 6.439 1.00 98.19 93 ARG A O 1
ATOM 738 N N . VAL A 1 94 ? -13.914 1.563 8.421 1.00 98.44 94 VAL A N 1
ATOM 739 C CA . VAL A 1 94 ? -14.221 2.737 9.260 1.00 98.44 94 VAL A CA 1
ATOM 740 C C . VAL A 1 94 ? -13.162 3.833 9.113 1.00 98.44 94 VAL A C 1
ATOM 742 O O . VAL A 1 94 ? -13.503 5.014 9.123 1.00 98.44 94 VAL A O 1
ATOM 745 N N . ALA A 1 95 ? -11.893 3.462 8.934 1.00 98.38 95 ALA A N 1
ATOM 746 C CA . ALA A 1 95 ? -10.794 4.398 8.702 1.00 98.38 95 ALA A CA 1
ATOM 747 C C . ALA A 1 95 ? -10.784 5.032 7.294 1.00 98.38 95 ALA A C 1
ATOM 749 O O . ALA A 1 95 ? -9.942 5.888 7.029 1.00 98.38 95 ALA A O 1
ATOM 750 N N . GLY A 1 96 ? -11.705 4.648 6.403 1.00 98.31 96 GLY A N 1
ATOM 751 C CA . GLY A 1 96 ? -11.820 5.221 5.059 1.00 98.31 96 GLY A CA 1
ATOM 752 C C . GLY A 1 96 ? -11.063 4.454 3.972 1.00 98.31 96 GLY A C 1
ATOM 753 O O . GLY A 1 96 ? -10.757 5.030 2.929 1.00 98.31 96 GLY A O 1
ATOM 754 N N . TYR A 1 97 ? -10.779 3.162 4.175 1.00 98.19 97 TYR A N 1
ATOM 755 C CA . TYR A 1 97 ? -10.080 2.325 3.190 1.00 98.19 97 TYR A CA 1
ATOM 756 C C . TYR A 1 97 ? -10.725 2.352 1.797 1.00 98.19 97 TYR A C 1
ATOM 758 O O . TYR A 1 97 ? -10.019 2.442 0.797 1.00 98.19 97 TYR A O 1
ATOM 766 N N . GLU A 1 98 ? -12.058 2.330 1.718 1.00 98.38 98 GLU A N 1
ATOM 767 C CA . GLU A 1 98 ? -12.778 2.372 0.437 1.00 98.38 98 GLU A CA 1
ATOM 768 C C . GLU A 1 98 ? -12.516 3.675 -0.334 1.00 98.38 98 GLU A C 1
ATOM 770 O O . GLU A 1 98 ? -12.354 3.642 -1.553 1.00 98.38 98 GLU A O 1
ATOM 775 N N . THR A 1 99 ? -12.399 4.806 0.368 1.00 98.44 99 THR A N 1
ATOM 776 C CA . THR A 1 99 ? -12.058 6.105 -0.230 1.00 98.44 99 THR A CA 1
ATOM 777 C C . THR A 1 99 ? -10.646 6.087 -0.807 1.00 98.44 99 THR A C 1
ATOM 779 O O . THR A 1 99 ? -10.438 6.492 -1.950 1.00 98.44 99 THR A O 1
ATOM 782 N N . VAL A 1 100 ? -9.676 5.567 -0.047 1.00 98.50 100 VAL A N 1
ATOM 783 C CA . VAL A 1 100 ? -8.282 5.437 -0.503 1.00 98.50 100 VAL A CA 1
ATOM 784 C C . VAL A 1 100 ? -8.193 4.506 -1.715 1.00 98.50 100 VAL A C 1
ATOM 786 O O . VAL A 1 100 ? -7.496 4.813 -2.679 1.00 98.50 100 VAL A O 1
ATOM 789 N N . MET A 1 101 ? -8.925 3.389 -1.693 1.00 98.19 101 MET A N 1
ATOM 790 C CA . MET A 1 101 ? -8.973 2.426 -2.793 1.00 98.19 101 MET A CA 1
ATOM 791 C C . MET A 1 101 ? -9.567 3.040 -4.067 1.00 98.19 101 MET A C 1
ATOM 793 O O . MET A 1 101 ? -9.028 2.826 -5.151 1.00 98.19 101 MET A O 1
ATOM 797 N N . ALA A 1 102 ? -10.645 3.819 -3.948 1.00 98.50 102 ALA A N 1
ATOM 798 C CA . ALA A 1 102 ? -11.267 4.486 -5.088 1.00 98.50 102 ALA A CA 1
ATOM 799 C C . ALA A 1 102 ? -10.336 5.528 -5.730 1.00 98.50 102 ALA A C 1
ATOM 801 O O . ALA A 1 102 ? -10.208 5.558 -6.953 1.00 98.50 102 ALA A O 1
ATOM 802 N N . GLU A 1 103 ? -9.647 6.336 -4.919 1.00 98.44 103 GLU A N 1
ATOM 803 C CA . GLU A 1 103 ? -8.663 7.308 -5.414 1.00 98.44 103 GLU A CA 1
ATOM 804 C C . GLU A 1 103 ? -7.478 6.608 -6.096 1.00 98.44 103 GLU A C 1
ATOM 806 O O . GLU A 1 103 ? -7.073 6.991 -7.194 1.00 98.44 103 GLU A O 1
ATOM 811 N N . ALA A 1 104 ? -6.951 5.538 -5.490 1.00 97.50 104 ALA A N 1
ATOM 812 C CA . ALA A 1 104 ? -5.866 4.756 -6.077 1.00 97.50 104 ALA A CA 1
ATOM 813 C C . ALA A 1 104 ? -6.264 4.144 -7.428 1.00 97.50 104 ALA A C 1
ATOM 815 O O . ALA A 1 104 ? -5.473 4.189 -8.370 1.00 97.50 104 ALA A O 1
ATOM 816 N N . GLN A 1 105 ? -7.491 3.624 -7.545 1.00 98.00 105 GLN A N 1
ATOM 817 C CA . GLN A 1 105 ? -8.001 3.090 -8.807 1.00 98.00 105 GLN A CA 1
ATOM 818 C C . GLN A 1 105 ? -8.132 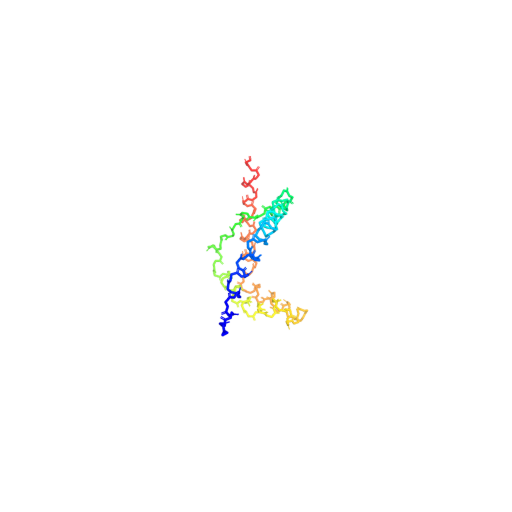4.185 -9.872 1.00 98.00 105 GLN A C 1
ATOM 820 O O . GLN A 1 105 ? -7.689 3.984 -10.998 1.00 98.00 105 GLN A O 1
ATOM 825 N N . ALA A 1 106 ? -8.665 5.358 -9.521 1.00 98.06 106 ALA A N 1
ATOM 826 C CA . ALA A 1 106 ? -8.801 6.469 -10.461 1.00 98.06 106 ALA A CA 1
ATOM 827 C C . ALA A 1 106 ? -7.441 6.946 -11.002 1.00 98.06 106 ALA A C 1
ATOM 829 O O . ALA A 1 106 ? -7.296 7.185 -12.203 1.00 98.06 106 ALA A O 1
ATOM 830 N N . GLN A 1 107 ? -6.428 7.050 -10.136 1.00 97.88 107 GLN A N 1
ATOM 831 C CA . GLN A 1 107 ? -5.070 7.417 -10.551 1.00 97.88 107 GLN A CA 1
ATOM 832 C C . GLN A 1 107 ? -4.409 6.331 -11.400 1.00 97.88 107 GLN A C 1
ATOM 834 O O . GLN A 1 107 ? -3.716 6.644 -12.369 1.00 97.88 107 GLN A O 1
ATOM 839 N N . LEU A 1 108 ? -4.635 5.063 -11.058 1.00 96.19 108 LEU A N 1
ATOM 840 C CA . LEU A 1 108 ? -4.130 3.932 -11.823 1.00 96.19 108 LEU A CA 1
ATOM 841 C C . LEU A 1 108 ? -4.738 3.888 -13.231 1.00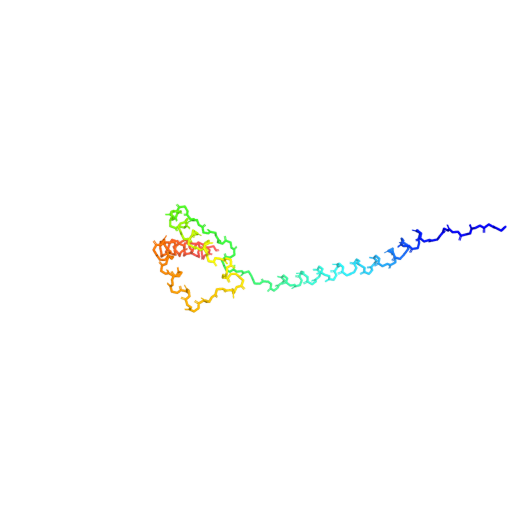 96.19 108 LEU A C 1
ATOM 843 O O . LEU A 1 108 ? -4.010 3.721 -14.208 1.00 96.19 108 LEU A O 1
ATOM 847 N N . ASP A 1 109 ? -6.048 4.092 -13.345 1.00 96.00 109 ASP A N 1
ATOM 848 C CA . ASP A 1 109 ? -6.747 4.136 -14.630 1.00 96.00 109 ASP A CA 1
ATOM 849 C C . ASP A 1 109 ? -6.232 5.293 -15.497 1.00 96.00 109 ASP A C 1
ATOM 851 O O . ASP A 1 109 ? -5.975 5.116 -16.690 1.00 96.00 109 ASP A O 1
ATOM 855 N N . ALA A 1 110 ? -6.020 6.468 -14.895 1.00 94.88 110 ALA A N 1
ATOM 856 C CA . ALA A 1 110 ? -5.446 7.623 -15.581 1.00 94.88 110 ALA A CA 1
ATOM 857 C C . ALA A 1 110 ? -4.008 7.361 -16.063 1.00 94.88 110 ALA A C 1
ATOM 859 O O . ALA A 1 110 ? -3.668 7.718 -17.192 1.00 94.88 110 ALA A O 1
ATOM 860 N N . TYR A 1 111 ? -3.181 6.711 -15.238 1.00 94.06 111 TYR A N 1
ATOM 861 C CA . TYR A 1 111 ? -1.815 6.322 -15.594 1.00 94.06 111 TYR A CA 1
ATOM 862 C C . TYR A 1 111 ? -1.795 5.356 -16.786 1.00 94.06 111 TYR A C 1
ATOM 864 O O . TYR A 1 111 ? -1.098 5.598 -17.769 1.00 94.06 111 TYR A O 1
ATOM 872 N N . LEU A 1 112 ? -2.610 4.299 -16.742 1.00 92.25 112 LEU A N 1
ATOM 873 C CA . LEU A 1 112 ? -2.686 3.307 -17.819 1.00 92.25 112 LEU A CA 1
ATOM 874 C C . LEU A 1 112 ? -3.232 3.895 -19.127 1.00 92.25 112 LEU A C 1
ATOM 876 O O . LEU A 1 112 ? -2.799 3.498 -20.207 1.00 92.25 112 LEU A O 1
ATOM 880 N N . ALA A 1 113 ? -4.164 4.846 -19.045 1.00 91.62 113 ALA A N 1
ATOM 881 C CA . ALA A 1 113 ? -4.672 5.546 -20.220 1.00 91.62 113 ALA A CA 1
ATOM 882 C C . ALA A 1 113 ? -3.615 6.456 -20.868 1.00 91.62 113 ALA A C 1
ATOM 884 O O . ALA A 1 113 ? -3.601 6.579 -22.091 1.00 91.62 113 ALA A O 1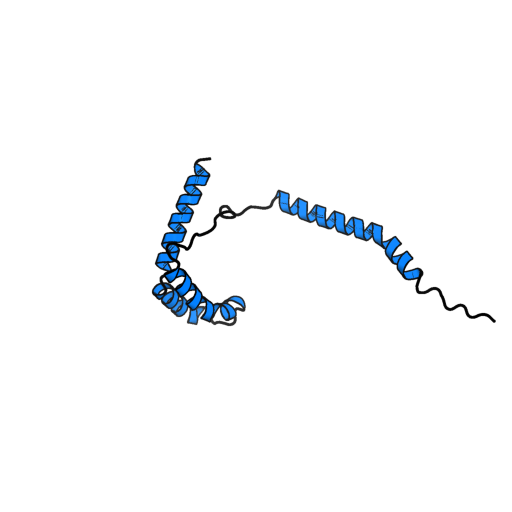
ATOM 885 N N . ALA A 1 114 ? -2.741 7.078 -20.069 1.00 87.31 114 ALA A N 1
ATOM 886 C CA . ALA A 1 114 ? -1.635 7.885 -20.577 1.00 87.31 114 ALA A CA 1
ATOM 887 C C . ALA A 1 114 ? -0.566 7.020 -21.268 1.00 87.31 114 ALA A C 1
ATOM 889 O O . ALA A 1 114 ? -0.162 7.346 -22.377 1.00 87.31 114 ALA A O 1
ATOM 890 N N . GLU A 1 115 ? -0.183 5.887 -20.669 1.00 80.88 115 GLU A N 1
ATOM 891 C CA . GLU A 1 115 ? 0.773 4.931 -21.260 1.00 80.88 115 GLU A CA 1
ATOM 892 C C . GLU A 1 115 ? 0.275 4.319 -22.579 1.00 80.88 115 GLU A C 1
ATOM 894 O O . GLU A 1 115 ? 1.068 4.004 -23.456 1.00 80.88 115 GLU A O 1
ATOM 899 N N . ALA A 1 116 ? -1.039 4.148 -22.751 1.00 73.75 116 ALA A N 1
ATOM 900 C CA . ALA A 1 116 ? -1.612 3.621 -23.992 1.00 73.75 116 ALA A CA 1
ATOM 901 C C . ALA A 1 116 ? -1.670 4.648 -25.144 1.00 73.75 116 ALA A C 1
ATOM 903 O O . ALA A 1 116 ? -2.032 4.278 -26.265 1.00 73.75 116 ALA A O 1
ATOM 904 N N . ALA A 1 117 ? -1.403 5.928 -24.867 1.00 62.72 117 ALA A N 1
ATOM 905 C CA . ALA A 1 117 ? -1.460 7.014 -25.846 1.00 62.72 117 ALA A CA 1
ATOM 906 C C . ALA A 1 117 ? -0.097 7.347 -26.490 1.00 62.72 117 ALA A C 1
ATOM 908 O O . ALA A 1 117 ? -0.085 8.111 -27.460 1.00 62.72 117 ALA A O 1
ATOM 909 N N . ASP A 1 118 ? 0.996 6.773 -25.977 1.00 49.09 118 ASP A N 1
ATOM 910 C CA . ASP A 1 118 ? 2.364 6.832 -26.525 1.00 49.09 118 ASP A CA 1
ATOM 911 C C . ASP A 1 118 ? 2.716 5.558 -27.326 1.00 49.09 118 ASP A C 1
ATOM 913 O O . ASP A 1 118 ? 3.484 5.676 -28.314 1.00 49.09 118 ASP A O 1
#

InterPro domains:
  IPR022627 Domain of unknown function DUF3502 [PF12010] (47-113)

Organism: NCBI:txid2840693

Radius of gyration: 28.41 Å; chains: 1; bounding box: 87×36×43 Å

Foldseek 3Di:
DDDPDDDPPVVVVVVCVVCVVVVVVVVVVVVVVVVVCVVPDDQDPCNPPDQDCPVPVQLVVQLVVLCVVCVVCVVVVVDPCVVCVVVSVVSSVVSPVVVSVVSRVVSVVVVVVVVVVD